Protein AF-A0A376YP72-F1 (afdb_monomer_lite)

Secondary structure (DSSP, 8-state):
--------EEEE-HHHHHHHTTT-SPPHHHHHHHHHTTSTTHHHHHHHHS-TTS--SS-HHHHHHHHHHHHHHTT--HHHHHHHHHHT----TT-HHHHHHHHH---EEEE--SS-HHHHTT---------PPPS----

Foldseek 3Di:
DDPPPPFAEDEDEQVVLCVFQVNLRDDLLRLLLVLLVVAPNSVVLSCLQPPPPDDGPDDSVVSVVVSQVSCVVVVHGSVVVSCVSQAPGDTDPPVLVQLCVQQVDDHHYDYPDPHCHSVVSVHDPDDPPPPPPPDDDDD

Organism: Escherichia coli (NCBI:txid562)

Sequence (139 aa):
MQQLHIGCAFLTGTGFSKAVSDDKAPSWQSLLEQLCGLLKDGDSLKEELFPDGKAKDLSLEEAAQVIALKFILSGKNIYQEIEKIIASIELDPSIEYIQDFFKENTFKVITTNYDKLAEKTGWRESNVYNHPRPANSKI

Radius of gyration: 21.5 Å; chains: 1; bounding box: 59×61×40 Å

pLDDT: mean 83.28, std 17.87, range [32.78, 96.12]

Structure (mmCIF, N/CA/C/O backbone):
data_AF-A0A376YP72-F1
#
_entry.id   AF-A0A376YP72-F1
#
loop_
_atom_site.group_PDB
_atom_site.id
_atom_site.type_symbol
_atom_site.label_atom_id
_atom_site.label_alt_id
_atom_site.label_comp_id
_atom_site.label_asym_id
_atom_site.label_entity_id
_atom_site.label_seq_id
_atom_site.pdbx_PDB_ins_code
_atom_site.Cartn_x
_atom_site.Cartn_y
_atom_site.Cartn_z
_atom_site.occupancy
_atom_site.B_iso_or_equiv
_atom_site.auth_seq_id
_atom_site.auth_comp_id
_atom_site.auth_asym_id
_atom_site.auth_atom_id
_atom_site.pdbx_PDB_model_num
ATOM 1 N N . MET A 1 1 ? 43.105 -14.986 -13.802 1.00 36.81 1 MET A N 1
ATOM 2 C CA . MET A 1 1 ? 42.413 -13.733 -13.436 1.00 36.81 1 MET A CA 1
ATOM 3 C C . MET A 1 1 ? 40.973 -14.079 -13.099 1.00 36.81 1 MET A C 1
ATOM 5 O O . MET A 1 1 ? 40.273 -14.549 -13.984 1.00 36.81 1 MET A O 1
ATOM 9 N N . GLN A 1 2 ? 40.550 -13.942 -11.840 1.00 42.69 2 GLN A N 1
ATOM 10 C CA . GLN A 1 2 ? 39.123 -14.002 -11.505 1.00 42.69 2 GLN A CA 1
ATOM 11 C C . GLN A 1 2 ? 38.499 -12.674 -11.949 1.00 42.69 2 GLN A C 1
ATOM 13 O O . GLN A 1 2 ? 38.930 -11.617 -11.493 1.00 42.69 2 GLN A O 1
ATOM 18 N N . GLN A 1 3 ? 37.546 -12.712 -12.881 1.00 43.00 3 GLN A N 1
ATOM 19 C CA . GLN A 1 3 ? 36.724 -11.545 -13.194 1.00 43.00 3 GLN A CA 1
ATOM 20 C C . GLN A 1 3 ? 35.868 -11.229 -11.967 1.00 43.00 3 GLN A C 1
ATOM 22 O O . GLN A 1 3 ? 35.017 -12.034 -11.590 1.00 43.00 3 GLN A O 1
ATOM 27 N N . LEU A 1 4 ? 36.070 -10.060 -11.359 1.00 42.81 4 LEU A N 1
ATOM 28 C CA . LEU A 1 4 ? 35.101 -9.503 -10.420 1.00 42.81 4 LEU A CA 1
ATOM 29 C C . LEU A 1 4 ? 33.798 -9.263 -11.199 1.00 42.81 4 LEU A C 1
ATOM 31 O O . LEU A 1 4 ? 33.714 -8.339 -12.005 1.00 42.81 4 LEU A O 1
ATOM 35 N N . HIS A 1 5 ? 32.790 -10.109 -11.005 1.00 55.38 5 HIS A N 1
ATOM 36 C CA . HIS A 1 5 ? 31.433 -9.808 -11.451 1.00 55.38 5 HIS A CA 1
ATOM 37 C C . HIS A 1 5 ? 30.864 -8.742 -10.510 1.00 55.38 5 HIS A C 1
ATOM 39 O O . HIS A 1 5 ? 30.362 -9.057 -9.432 1.00 55.38 5 HIS A O 1
ATOM 45 N N . ILE A 1 6 ? 30.989 -7.469 -10.889 1.00 61.22 6 ILE A N 1
ATOM 46 C CA . ILE A 1 6 ? 30.315 -6.370 -10.193 1.00 61.22 6 ILE A CA 1
ATOM 47 C C . ILE A 1 6 ? 28.826 -6.481 -10.540 1.00 61.22 6 ILE A C 1
ATOM 49 O O . ILE A 1 6 ? 28.394 -6.063 -11.610 1.00 61.22 6 ILE A O 1
ATOM 53 N N . GLY A 1 7 ? 28.052 -7.130 -9.671 1.00 74.88 7 GLY A N 1
ATOM 54 C CA . GLY A 1 7 ? 26.603 -7.247 -9.828 1.00 74.88 7 GLY A CA 1
ATOM 55 C C . GLY A 1 7 ? 25.893 -5.948 -9.442 1.00 74.88 7 GLY A C 1
ATOM 56 O O . GLY A 1 7 ? 26.231 -5.338 -8.429 1.00 74.88 7 GLY A O 1
ATOM 57 N N . CYS A 1 8 ? 24.897 -5.539 -10.228 1.00 83.81 8 CYS A N 1
ATOM 58 C CA . CYS A 1 8 ? 24.026 -4.409 -9.906 1.00 83.81 8 CYS A CA 1
ATOM 59 C C . CYS A 1 8 ? 22.922 -4.839 -8.922 1.00 83.81 8 CYS A C 1
ATOM 61 O O . CYS A 1 8 ? 22.390 -5.952 -9.020 1.00 83.81 8 CYS A O 1
ATOM 63 N N . ALA A 1 9 ? 22.579 -3.966 -7.973 1.00 89.38 9 ALA A N 1
ATOM 64 C CA . ALA A 1 9 ? 21.467 -4.163 -7.050 1.00 89.38 9 ALA A CA 1
ATOM 65 C C . ALA A 1 9 ? 20.655 -2.871 -6.905 1.00 89.38 9 ALA A C 1
ATOM 67 O O . ALA A 1 9 ? 21.228 -1.808 -6.666 1.00 89.38 9 ALA A O 1
ATOM 68 N N . PHE A 1 10 ? 19.330 -2.977 -6.998 1.00 88.88 10 PHE A N 1
ATOM 69 C CA . PHE A 1 10 ? 18.410 -1.894 -6.671 1.00 88.88 10 PHE A CA 1
ATOM 70 C C . PHE A 1 10 ? 17.881 -2.059 -5.253 1.00 88.88 10 PHE A C 1
ATOM 72 O O . PHE A 1 10 ? 17.356 -3.112 -4.891 1.00 88.88 10 PHE A O 1
ATOM 79 N N . LEU A 1 11 ? 17.996 -0.990 -4.468 1.00 89.19 11 LEU A N 1
ATOM 80 C CA . LEU A 1 11 ? 17.301 -0.841 -3.197 1.00 89.19 11 LEU A CA 1
ATOM 81 C C . LEU A 1 11 ? 15.991 -0.107 -3.477 1.00 89.19 11 LEU A C 1
ATOM 83 O O . LEU A 1 11 ? 16.017 1.019 -3.973 1.00 89.19 11 LEU A O 1
ATOM 87 N N . THR A 1 12 ? 14.856 -0.741 -3.196 1.00 89.25 12 THR A N 1
ATOM 88 C CA . THR A 1 12 ? 13.535 -0.158 -3.462 1.00 89.25 12 THR A CA 1
ATOM 89 C C . THR A 1 12 ? 12.741 0.017 -2.173 1.00 89.25 12 THR A C 1
ATOM 91 O O . THR A 1 12 ? 12.811 -0.797 -1.254 1.00 89.25 12 THR A O 1
ATOM 94 N N . GLY A 1 13 ? 11.988 1.112 -2.121 1.00 86.56 13 GLY A N 1
ATOM 95 C CA . GLY A 1 13 ? 11.012 1.408 -1.076 1.00 86.56 13 GLY A CA 1
ATOM 96 C C . GLY A 1 13 ? 9.712 1.896 -1.708 1.00 86.56 13 GLY A C 1
ATOM 97 O O . GLY A 1 13 ? 9.529 1.786 -2.923 1.00 86.56 13 GLY A O 1
ATOM 98 N N . THR A 1 14 ? 8.812 2.475 -0.919 1.00 87.75 14 THR A N 1
ATOM 99 C CA . THR A 1 14 ? 7.444 2.805 -1.364 1.00 87.75 14 THR A CA 1
ATOM 100 C C . THR A 1 14 ? 7.400 3.759 -2.566 1.00 87.75 14 THR A C 1
ATOM 102 O O . THR A 1 14 ? 6.454 3.728 -3.348 1.00 87.75 14 THR A O 1
ATOM 105 N N . GLY A 1 15 ? 8.441 4.575 -2.765 1.00 88.81 15 GLY A N 1
ATOM 106 C CA . GLY A 1 15 ? 8.571 5.436 -3.944 1.00 88.81 15 GLY A CA 1
ATOM 107 C C . GLY A 1 15 ? 8.642 4.667 -5.269 1.00 88.81 15 GLY A C 1
ATOM 108 O O . GLY A 1 15 ? 8.077 5.127 -6.254 1.00 88.81 15 GLY A O 1
ATOM 109 N N . PHE A 1 16 ? 9.264 3.481 -5.291 1.00 91.88 16 PHE A N 1
ATOM 110 C CA . PHE A 1 16 ? 9.260 2.618 -6.477 1.00 91.88 16 PHE A CA 1
ATOM 111 C C . PHE A 1 16 ? 7.837 2.171 -6.804 1.00 91.88 16 PHE A C 1
ATOM 113 O O . PHE A 1 16 ? 7.377 2.385 -7.919 1.00 91.88 16 PHE A O 1
ATOM 120 N N . SER A 1 17 ? 7.128 1.627 -5.813 1.00 92.06 17 SER A N 1
ATOM 121 C CA . SER A 1 17 ? 5.754 1.144 -5.959 1.00 92.06 17 SER A CA 1
ATOM 122 C C . SER A 1 17 ? 4.827 2.230 -6.484 1.00 92.06 17 SER A C 1
ATOM 124 O O . SER A 1 17 ? 4.052 1.983 -7.400 1.00 92.06 17 SER A O 1
ATOM 126 N N . LYS A 1 18 ? 4.952 3.453 -5.963 1.00 91.69 18 LYS A N 1
ATOM 127 C CA . LYS A 1 18 ? 4.212 4.617 -6.458 1.00 91.69 18 LYS A CA 1
ATOM 128 C C . LYS A 1 18 ? 4.544 4.950 -7.907 1.00 91.69 18 LYS A C 1
ATOM 130 O O . LYS A 1 18 ? 3.634 5.085 -8.715 1.00 91.69 18 LYS A O 1
ATOM 135 N N . ALA A 1 19 ? 5.828 5.015 -8.253 1.00 92.94 19 ALA A N 1
ATOM 136 C CA . ALA A 1 19 ? 6.256 5.344 -9.609 1.00 92.94 19 ALA A CA 1
ATOM 137 C C . ALA A 1 19 ? 5.774 4.318 -10.647 1.00 92.94 19 ALA A C 1
ATOM 139 O O . ALA A 1 19 ? 5.351 4.700 -11.731 1.00 92.94 19 ALA A O 1
ATOM 140 N N . VAL A 1 20 ? 5.802 3.022 -10.320 1.00 93.94 20 VAL A N 1
ATOM 141 C CA . VAL A 1 20 ? 5.399 1.956 -11.256 1.00 93.94 20 VAL A CA 1
ATOM 142 C C . VAL A 1 20 ? 3.897 1.679 -11.280 1.00 93.94 20 VAL A C 1
ATOM 144 O O . VAL A 1 20 ? 3.456 0.846 -12.067 1.00 93.94 20 VAL A O 1
ATOM 147 N N . SER A 1 21 ? 3.114 2.348 -10.432 1.00 92.94 21 SER A N 1
ATOM 148 C CA . SER A 1 21 ? 1.658 2.181 -10.345 1.00 92.94 21 SER A CA 1
ATOM 149 C C . SER A 1 21 ? 0.875 3.479 -10.560 1.00 92.94 21 SER A C 1
ATOM 151 O O . SER A 1 21 ? -0.330 3.479 -10.328 1.00 92.94 21 SER A O 1
ATOM 153 N N . ASP A 1 22 ? 1.521 4.566 -11.002 1.00 93.75 22 ASP A N 1
ATOM 154 C CA . ASP A 1 22 ? 0.891 5.892 -11.146 1.00 93.75 22 ASP A CA 1
ATOM 155 C C . ASP A 1 22 ? 0.253 6.369 -9.826 1.00 93.75 22 ASP A C 1
ATOM 157 O O . ASP A 1 22 ? -0.943 6.627 -9.723 1.00 93.75 22 ASP A O 1
ATOM 161 N N . ASP A 1 23 ? 1.060 6.362 -8.757 1.00 91.31 23 ASP A N 1
ATOM 162 C CA . ASP A 1 23 ? 0.688 6.734 -7.382 1.00 91.31 23 ASP A CA 1
ATOM 163 C C . ASP A 1 23 ? -0.458 5.912 -6.748 1.00 91.31 23 ASP A C 1
ATOM 165 O O . ASP A 1 23 ? -0.900 6.219 -5.637 1.00 91.31 23 ASP A O 1
ATOM 169 N N . LYS A 1 24 ? -0.897 4.811 -7.380 1.00 90.75 24 LYS A N 1
ATOM 170 C CA . LYS A 1 24 ? -1.941 3.915 -6.838 1.00 90.75 24 LYS A CA 1
ATOM 171 C C . LYS A 1 24 ? -1.469 3.123 -5.620 1.00 90.75 24 LYS A C 1
ATOM 173 O O . LYS A 1 24 ? -2.286 2.758 -4.776 1.00 90.75 24 LYS A O 1
ATOM 178 N N . ALA A 1 25 ? -0.169 2.849 -5.502 1.00 90.56 25 ALA A N 1
ATOM 179 C CA . ALA A 1 25 ? 0.381 2.234 -4.301 1.00 90.56 25 ALA A CA 1
ATOM 180 C C . ALA A 1 25 ? 0.257 3.186 -3.091 1.00 90.56 25 ALA A C 1
ATOM 182 O O . ALA A 1 25 ? 0.766 4.314 -3.135 1.00 90.56 25 ALA A O 1
ATOM 183 N 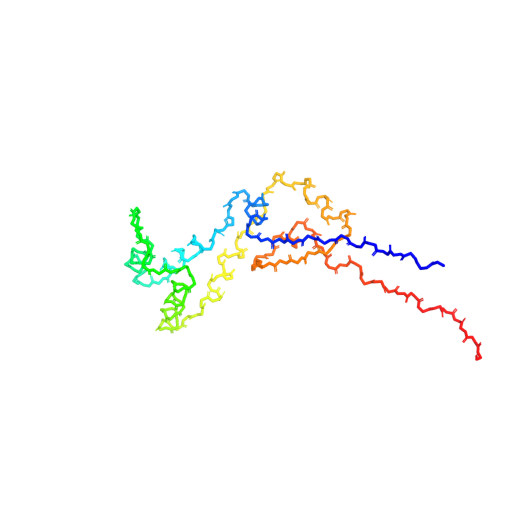N . PRO A 1 26 ? -0.372 2.756 -1.980 1.00 89.69 26 PRO A N 1
ATOM 184 C CA . PRO A 1 26 ? -0.593 3.632 -0.843 1.00 89.69 26 PRO A CA 1
ATOM 185 C C . PRO A 1 26 ? 0.731 3.977 -0.152 1.00 89.69 26 PRO A C 1
ATOM 187 O O . PRO A 1 26 ? 1.648 3.162 -0.046 1.00 89.69 26 PRO A O 1
ATOM 190 N N . SER A 1 27 ? 0.821 5.197 0.382 1.00 88.62 27 SER A N 1
ATOM 191 C CA . SER A 1 27 ? 1.829 5.502 1.401 1.00 88.62 27 SER A CA 1
ATOM 192 C C . SER A 1 27 ? 1.521 4.743 2.695 1.00 88.62 27 SER A C 1
ATOM 194 O O . SER A 1 27 ? 0.391 4.303 2.901 1.00 88.62 27 SER A O 1
ATOM 196 N N . TRP A 1 28 ? 2.493 4.651 3.611 1.00 88.31 28 TRP A N 1
ATOM 197 C CA . TRP A 1 28 ? 2.262 4.019 4.915 1.00 88.31 28 TRP A CA 1
ATOM 198 C C . TRP A 1 28 ? 1.078 4.646 5.661 1.00 88.31 28 TRP A C 1
ATOM 200 O O . TRP A 1 28 ? 0.179 3.938 6.094 1.00 88.31 28 TRP A O 1
ATOM 210 N N . GLN A 1 29 ? 0.999 5.979 5.708 1.00 90.94 29 GLN A N 1
ATOM 211 C CA . GLN A 1 29 ? -0.151 6.666 6.296 1.00 90.94 29 GLN A CA 1
ATOM 212 C C . GLN A 1 29 ? -1.467 6.332 5.577 1.00 90.94 29 GLN A C 1
ATOM 214 O O . GLN A 1 29 ? -2.445 6.002 6.238 1.00 90.94 29 GLN A O 1
ATOM 219 N N . SER A 1 30 ? -1.502 6.397 4.240 1.00 91.06 30 SER A N 1
ATOM 220 C CA . SER A 1 30 ? -2.728 6.112 3.481 1.00 91.06 30 SER A CA 1
ATOM 221 C C . SER A 1 30 ? -3.212 4.680 3.708 1.00 91.06 30 SER A C 1
ATOM 223 O O . SER A 1 30 ? -4.410 4.453 3.852 1.00 91.06 30 SER A O 1
ATOM 225 N N . LEU A 1 31 ? -2.289 3.721 3.810 1.00 92.38 31 LEU A N 1
ATOM 226 C CA . LEU A 1 31 ? -2.606 2.335 4.134 1.00 92.38 31 LEU A CA 1
ATOM 227 C C . LEU A 1 31 ? -3.234 2.215 5.529 1.00 92.38 31 LEU A C 1
ATOM 229 O O . LEU A 1 31 ? -4.250 1.543 5.680 1.00 92.38 31 LEU A O 1
ATOM 233 N N . LEU A 1 32 ? -2.673 2.887 6.539 1.00 94.44 32 LEU A N 1
ATOM 234 C CA . LEU A 1 32 ? -3.237 2.882 7.892 1.00 94.44 32 LEU A CA 1
ATOM 235 C C . LEU A 1 32 ? -4.632 3.519 7.941 1.00 94.44 32 LEU A C 1
ATOM 237 O O . LEU A 1 32 ? -5.529 2.984 8.587 1.00 94.44 32 LEU A O 1
ATOM 241 N N . GLU A 1 33 ? -4.849 4.611 7.211 1.00 94.69 33 GLU A N 1
ATOM 242 C CA . GLU A 1 33 ? -6.170 5.230 7.090 1.00 94.69 33 GLU A CA 1
ATOM 243 C C . GLU A 1 33 ? -7.192 4.307 6.406 1.00 94.69 33 GLU A C 1
ATOM 245 O O . GLU A 1 33 ? -8.342 4.238 6.842 1.00 94.69 33 GLU A O 1
ATOM 250 N N . GLN A 1 34 ? -6.786 3.575 5.361 1.00 94.62 34 GLN A N 1
ATOM 251 C CA . GLN A 1 34 ? -7.636 2.573 4.707 1.00 94.62 34 GLN A CA 1
ATOM 252 C C . GLN A 1 34 ? -7.982 1.420 5.657 1.00 94.62 34 GLN A C 1
ATOM 254 O O . GLN A 1 34 ? -9.127 0.974 5.691 1.00 94.62 34 GLN A O 1
ATOM 259 N N . LEU A 1 35 ? -7.019 0.969 6.466 1.00 95.44 35 LEU A N 1
ATOM 260 C CA . LEU A 1 35 ? -7.231 -0.071 7.472 1.00 95.44 35 LEU A CA 1
ATOM 261 C C . LEU A 1 35 ? -8.224 0.360 8.557 1.00 95.44 35 LEU A C 1
ATOM 263 O O . LEU A 1 35 ? -9.040 -0.464 8.972 1.00 95.44 35 LEU A O 1
ATOM 267 N N . CYS A 1 36 ? -8.205 1.628 8.984 1.00 95.81 36 CYS A N 1
ATOM 268 C CA . CYS A 1 36 ? -9.233 2.156 9.884 1.00 95.81 36 CYS A CA 1
ATOM 269 C C . CYS A 1 36 ? -10.633 1.958 9.289 1.00 95.81 36 CYS A C 1
ATOM 271 O O . CYS A 1 36 ? -11.506 1.440 9.979 1.00 95.81 36 CYS A O 1
ATOM 273 N N . GLY A 1 37 ? -10.823 2.246 7.997 1.00 93.19 37 GLY A N 1
ATOM 274 C CA . GLY A 1 37 ? -12.106 2.071 7.302 1.00 93.19 37 GLY A CA 1
ATOM 275 C C . GLY A 1 37 ? -12.640 0.629 7.244 1.00 93.19 37 GLY A C 1
ATOM 276 O O . GLY A 1 37 ? -13.809 0.423 6.929 1.00 93.19 37 GLY A O 1
ATOM 277 N N . LEU A 1 38 ? -11.825 -0.383 7.566 1.00 93.94 38 LEU A N 1
ATOM 278 C CA . LEU A 1 38 ? -12.246 -1.793 7.630 1.00 93.94 38 LEU A CA 1
ATOM 279 C C . LEU A 1 38 ? -12.737 -2.230 9.025 1.00 93.94 38 LEU A C 1
ATOM 281 O O . LEU A 1 38 ? -13.185 -3.376 9.202 1.00 93.94 38 LEU A O 1
ATOM 285 N N . LEU A 1 39 ? -12.619 -1.353 10.025 1.00 93.12 39 LEU A N 1
ATOM 286 C CA . LEU A 1 39 ? -13.082 -1.559 11.395 1.00 93.12 39 LEU A CA 1
ATOM 287 C C . LEU A 1 39 ? -14.479 -0.951 11.585 1.00 93.12 39 LEU A C 1
ATOM 289 O O . LEU A 1 39 ? -14.835 0.037 10.953 1.00 93.12 39 LEU A O 1
ATOM 293 N N . LYS A 1 40 ? -15.276 -1.531 12.491 1.00 89.00 40 LYS A N 1
ATOM 294 C CA . LYS A 1 40 ? -16.663 -1.095 12.738 1.00 89.00 40 LYS A CA 1
ATOM 295 C C . LYS A 1 40 ? -16.761 0.356 13.232 1.00 89.00 40 LYS A C 1
ATOM 297 O O . LYS A 1 40 ? -17.659 1.069 12.807 1.00 89.00 40 LYS A O 1
ATOM 302 N N . ASP A 1 41 ? -15.822 0.775 14.078 1.00 88.25 41 ASP A N 1
ATOM 303 C CA . ASP A 1 41 ? -15.720 2.143 14.612 1.00 88.25 41 ASP A CA 1
ATOM 304 C C . ASP A 1 41 ? -14.573 2.911 13.920 1.00 88.25 41 ASP A C 1
ATOM 306 O O . ASP A 1 41 ? -13.839 3.683 14.539 1.00 88.25 41 ASP A O 1
ATOM 310 N N . GLY A 1 42 ? -14.363 2.609 12.635 1.00 90.19 42 GLY A N 1
ATOM 311 C CA . GLY A 1 42 ? -13.208 3.029 11.850 1.00 90.19 42 GLY A CA 1
ATOM 312 C C . GLY A 1 42 ? -13.057 4.534 11.683 1.00 90.19 42 GLY A C 1
ATOM 313 O O . GLY A 1 42 ? -11.941 5.037 11.775 1.00 90.19 42 GLY A O 1
ATOM 314 N N . ASP A 1 43 ? -14.166 5.247 11.487 1.00 91.06 43 ASP A N 1
ATOM 315 C CA . ASP A 1 43 ? -14.153 6.693 11.245 1.00 91.06 43 ASP A CA 1
ATOM 316 C C . ASP A 1 43 ? -13.670 7.465 12.481 1.00 91.06 43 ASP A C 1
ATOM 318 O O . ASP A 1 43 ? -12.757 8.280 12.375 1.00 91.06 43 ASP A O 1
ATOM 322 N N . SER A 1 44 ? -14.180 7.121 13.672 1.00 91.75 44 SER A N 1
ATOM 323 C CA . SER A 1 44 ? -13.720 7.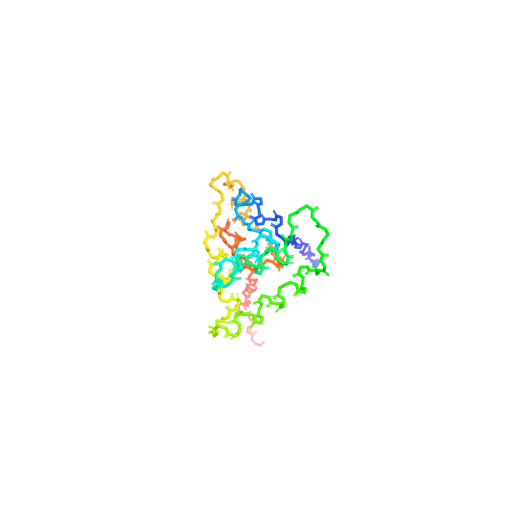709 14.945 1.00 91.75 44 SER A CA 1
ATOM 324 C C . SER A 1 44 ? -12.237 7.431 15.173 1.00 91.75 44 SER A C 1
ATOM 326 O O . SER A 1 44 ? -11.469 8.334 15.491 1.00 91.75 44 SER A O 1
ATOM 328 N N . LEU A 1 45 ? -11.805 6.183 14.951 1.00 93.50 45 LEU A N 1
ATOM 329 C CA . LEU A 1 45 ? -10.400 5.814 15.104 1.00 93.50 45 LEU A CA 1
ATOM 330 C C . LEU A 1 45 ? -9.505 6.567 14.111 1.00 93.50 45 LEU A C 1
ATOM 332 O O . LEU A 1 45 ? -8.393 6.958 14.454 1.00 93.50 45 LEU A O 1
ATOM 336 N N . LYS A 1 46 ? -9.972 6.764 12.874 1.00 93.69 46 LYS A N 1
ATOM 337 C CA . LYS A 1 46 ? -9.238 7.512 11.855 1.00 93.69 46 LYS A CA 1
ATOM 338 C C . LYS A 1 46 ? -9.067 8.972 12.269 1.00 93.69 46 LYS A C 1
ATOM 340 O O . LYS A 1 46 ? -7.953 9.472 12.175 1.00 93.69 46 LYS A O 1
ATOM 345 N N . GLU A 1 47 ? -10.124 9.629 12.740 1.00 91.88 47 GLU A N 1
ATOM 346 C CA . GLU A 1 47 ? -10.062 11.020 13.208 1.00 91.88 47 GLU A CA 1
ATOM 347 C C . GLU A 1 47 ? -9.139 11.187 14.423 1.00 91.88 47 GLU A C 1
ATOM 349 O O . GLU A 1 47 ? -8.403 12.169 14.507 1.00 91.88 47 GLU A O 1
ATOM 354 N N . GLU A 1 48 ? -9.140 10.215 15.338 1.00 91.19 48 GLU A N 1
ATOM 355 C CA . GLU A 1 48 ? -8.258 10.199 16.510 1.00 91.19 48 GLU A CA 1
ATOM 356 C C . GLU A 1 48 ? -6.782 10.020 16.125 1.00 91.19 48 GLU A C 1
ATOM 358 O O . GLU A 1 48 ? -5.916 10.738 16.622 1.00 91.19 48 GLU A O 1
ATOM 363 N N . LEU A 1 49 ? -6.477 9.068 15.235 1.00 92.62 49 LEU A N 1
ATOM 364 C CA . LEU A 1 49 ? -5.097 8.738 14.855 1.00 92.62 49 LEU A CA 1
ATOM 365 C C . LEU A 1 49 ? -4.516 9.680 13.789 1.00 92.62 49 LEU A C 1
ATOM 367 O O . LEU A 1 49 ? -3.301 9.891 13.734 1.00 92.62 49 LEU A O 1
ATOM 371 N N . PHE A 1 50 ? -5.365 10.230 12.921 1.00 92.38 50 PHE A N 1
ATOM 372 C CA . PHE A 1 50 ? -4.977 11.033 11.761 1.00 92.38 50 PHE A CA 1
ATOM 373 C C . PHE A 1 50 ? -5.814 12.321 11.660 1.00 92.38 50 PHE A C 1
ATOM 375 O O . PHE A 1 50 ? -6.527 12.511 10.675 1.00 92.38 50 PHE A O 1
ATOM 382 N N . PRO A 1 51 ? -5.738 13.227 12.652 1.00 89.81 51 PRO A N 1
ATOM 383 C CA . PRO A 1 51 ? -6.545 14.439 12.652 1.00 89.81 51 PRO A CA 1
ATOM 384 C C . PRO A 1 51 ? -6.109 15.424 11.555 1.00 89.81 51 PRO A C 1
ATOM 386 O O . PRO A 1 51 ? -4.934 15.789 11.450 1.00 89.81 51 PRO A O 1
ATOM 389 N N . ASP A 1 52 ? -7.070 15.914 10.772 1.00 85.00 52 ASP A N 1
ATOM 390 C CA . ASP A 1 52 ? -6.813 16.870 9.692 1.00 85.00 52 ASP A CA 1
ATOM 391 C C . ASP A 1 52 ? -6.326 18.225 10.222 1.00 85.00 52 ASP A C 1
ATOM 393 O O . ASP A 1 52 ? -6.944 18.852 11.088 1.00 85.00 52 ASP A O 1
ATOM 397 N N . GLY A 1 53 ? -5.202 18.701 9.676 1.00 78.00 53 GLY A N 1
ATOM 398 C CA . GLY A 1 53 ? -4.649 20.026 9.975 1.00 78.00 53 GLY A CA 1
ATOM 399 C C . GLY A 1 53 ? -4.165 20.221 11.418 1.00 78.00 53 GLY A C 1
ATOM 400 O O . GLY A 1 53 ? -3.843 21.349 11.796 1.00 78.00 53 GLY A O 1
ATOM 401 N N . LYS A 1 54 ? -4.100 19.155 12.225 1.00 79.06 54 LYS A N 1
ATOM 402 C CA . LYS A 1 54 ? -3.606 19.176 13.608 1.00 79.06 54 LYS A CA 1
ATOM 403 C C . LYS A 1 54 ? -2.341 18.336 13.749 1.00 79.06 54 LYS A C 1
ATOM 405 O O . LYS A 1 54 ? -2.029 17.492 12.911 1.00 79.06 54 LYS A O 1
ATOM 410 N N . ALA A 1 55 ? -1.599 18.588 14.824 1.00 75.50 55 ALA A N 1
ATOM 411 C CA . ALA A 1 55 ? -0.492 17.724 15.201 1.00 75.50 55 ALA A CA 1
ATOM 412 C C . ALA A 1 55 ? -1.028 16.330 15.552 1.00 75.50 55 ALA A C 1
ATOM 414 O O . ALA A 1 55 ? -2.074 16.208 16.188 1.00 75.50 55 ALA A O 1
ATOM 415 N N . LYS A 1 56 ? -0.308 15.297 15.118 1.00 81.31 56 LYS A N 1
ATOM 416 C CA . LYS A 1 56 ? -0.586 13.919 15.512 1.00 81.31 56 LYS A CA 1
ATOM 417 C C . LYS A 1 56 ? 0.054 13.664 16.866 1.00 81.31 56 LYS A C 1
ATOM 419 O O . LYS A 1 56 ? 1.234 13.967 17.039 1.00 81.31 56 LYS A O 1
ATOM 424 N N . ASP A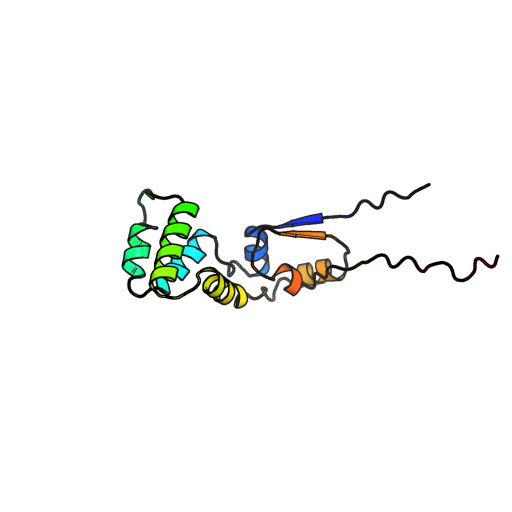 1 57 ? -0.707 13.073 17.776 1.00 83.19 57 ASP A N 1
ATOM 425 C CA . ASP A 1 57 ? -0.195 12.675 19.090 1.00 83.19 57 ASP A CA 1
ATOM 426 C C . ASP A 1 57 ? 0.671 11.409 19.011 1.00 83.19 57 ASP A C 1
ATOM 428 O O . ASP A 1 57 ? 1.531 11.196 19.861 1.00 83.19 57 ASP A O 1
ATOM 432 N N . LEU A 1 58 ? 0.466 10.587 17.975 1.00 90.25 58 LEU A N 1
ATOM 433 C CA . LEU A 1 58 ? 1.161 9.323 17.754 1.00 90.25 58 LEU A CA 1
ATOM 434 C C . LEU A 1 58 ? 1.960 9.337 16.448 1.00 90.25 58 LEU A C 1
ATOM 436 O O . LEU A 1 58 ? 1.536 9.893 15.428 1.00 90.25 58 LEU A O 1
ATOM 440 N N . SER A 1 59 ? 3.101 8.652 16.472 1.00 93.38 59 SER A N 1
ATOM 441 C CA . SER A 1 59 ? 3.828 8.252 15.265 1.00 93.38 59 SER A CA 1
ATOM 442 C C . SER A 1 59 ? 3.013 7.261 14.423 1.00 93.38 59 SER A C 1
ATOM 444 O O . SER A 1 59 ? 2.046 6.654 14.893 1.00 93.38 59 SER A O 1
ATOM 446 N N . LEU A 1 60 ? 3.402 7.058 13.159 1.00 92.38 60 LEU A N 1
ATOM 447 C CA . LEU A 1 60 ? 2.723 6.082 12.297 1.00 92.38 60 LEU A CA 1
ATOM 448 C C . LEU A 1 60 ? 2.911 4.650 12.815 1.00 92.38 60 LEU A C 1
ATOM 450 O O . LEU A 1 60 ? 2.026 3.814 12.657 1.00 92.38 60 LEU A O 1
ATOM 454 N N . GLU A 1 61 ? 4.048 4.367 13.443 1.00 93.12 61 GLU A N 1
ATOM 455 C CA . GLU A 1 61 ? 4.360 3.088 14.070 1.00 93.12 61 GLU A CA 1
ATOM 456 C C . GLU A 1 61 ? 3.450 2.817 15.273 1.00 93.12 61 GLU A C 1
ATOM 458 O O . GLU A 1 61 ? 2.915 1.716 15.407 1.00 93.12 61 GLU A O 1
ATOM 463 N N . GLU A 1 62 ? 3.227 3.816 16.128 1.00 94.81 62 GLU A N 1
ATOM 464 C CA . GLU A 1 62 ? 2.302 3.708 17.260 1.00 94.81 62 GLU A CA 1
ATOM 465 C C . GLU A 1 62 ? 0.851 3.591 16.785 1.00 94.81 62 GLU A C 1
ATOM 467 O O . GLU A 1 62 ? 0.115 2.722 17.254 1.00 94.81 62 GLU A O 1
ATOM 472 N N . ALA A 1 63 ? 0.447 4.390 15.792 1.00 95.31 63 ALA A N 1
ATOM 473 C CA . ALA A 1 63 ? -0.877 4.284 15.185 1.00 95.31 63 ALA A CA 1
ATOM 474 C C . ALA A 1 63 ? -1.117 2.881 14.598 1.00 95.31 63 ALA A C 1
ATOM 476 O O . ALA A 1 63 ? -2.175 2.287 14.813 1.00 95.31 63 ALA A O 1
ATOM 477 N N . ALA A 1 64 ? -0.118 2.301 13.925 1.00 94.81 64 ALA A N 1
ATOM 478 C CA . ALA A 1 64 ? -0.193 0.940 13.402 1.00 94.81 64 ALA A CA 1
ATOM 479 C C . ALA A 1 64 ? -0.403 -0.105 14.510 1.00 94.81 64 ALA A C 1
ATOM 481 O O . ALA A 1 64 ? -1.191 -1.034 14.329 1.00 94.81 64 ALA A O 1
ATOM 482 N N . GLN A 1 65 ? 0.248 0.054 15.668 1.00 95.56 65 GLN A N 1
ATOM 483 C CA . GLN A 1 65 ? 0.041 -0.829 16.821 1.00 95.56 65 GLN A CA 1
ATOM 484 C C . GLN A 1 65 ? -1.385 -0.719 17.372 1.00 95.56 65 GLN A C 1
ATOM 486 O O . GLN A 1 65 ? -2.018 -1.742 17.640 1.00 95.56 65 GLN A O 1
ATOM 491 N N . VAL A 1 66 ? -1.925 0.499 17.488 1.00 95.94 66 VAL A N 1
ATOM 492 C CA . VAL A 1 66 ? -3.314 0.720 17.924 1.00 95.94 66 VAL A CA 1
ATOM 493 C C . VAL A 1 66 ? -4.299 0.051 16.962 1.00 95.94 66 VAL A C 1
ATOM 495 O O . VAL A 1 66 ? -5.197 -0.678 17.394 1.00 95.94 66 VAL A O 1
ATOM 498 N N . ILE A 1 67 ? -4.106 0.238 15.655 1.00 96.12 67 ILE A N 1
ATOM 499 C CA . ILE A 1 67 ? -4.936 -0.384 14.618 1.00 96.12 67 ILE A CA 1
ATOM 500 C C . ILE A 1 67 ? -4.834 -1.913 14.706 1.00 96.12 67 ILE A C 1
ATOM 502 O O . ILE A 1 67 ? -5.859 -2.596 14.725 1.00 96.12 67 ILE A O 1
ATOM 506 N N . ALA A 1 68 ? -3.627 -2.467 14.844 1.00 95.69 68 ALA A N 1
ATOM 507 C CA . ALA A 1 68 ? -3.414 -3.908 14.979 1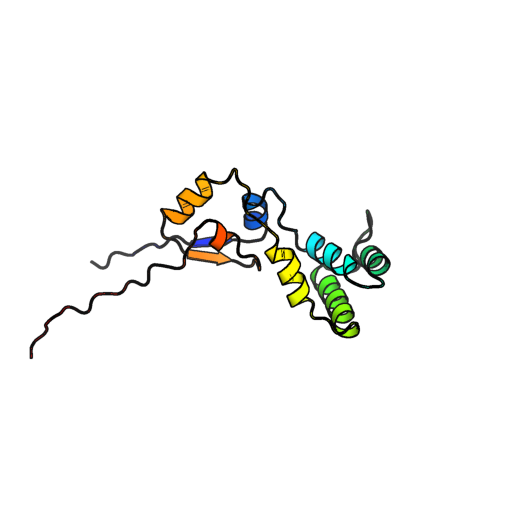.00 95.69 68 ALA A CA 1
ATOM 508 C C . ALA A 1 68 ? -4.165 -4.499 16.184 1.00 95.69 68 ALA A C 1
ATOM 510 O O . ALA A 1 68 ? -4.814 -5.538 16.050 1.00 95.69 68 ALA A O 1
ATOM 511 N N . LEU A 1 69 ? -4.153 -3.814 17.333 1.00 95.88 69 LEU A N 1
ATOM 512 C CA . LEU A 1 69 ? -4.920 -4.218 18.515 1.00 95.88 69 LEU A CA 1
ATOM 513 C C . LEU A 1 69 ? -6.430 -4.227 18.245 1.00 95.88 69 LEU A C 1
ATOM 515 O O . LEU A 1 69 ? -7.116 -5.168 18.642 1.00 95.88 69 LEU A O 1
ATOM 519 N N . LYS A 1 70 ? -6.963 -3.233 17.527 1.00 95.44 70 LYS A N 1
ATOM 520 C CA . LYS A 1 70 ? -8.386 -3.202 17.141 1.00 95.44 70 LYS A CA 1
ATOM 521 C C . LYS A 1 70 ? -8.754 -4.347 16.192 1.00 95.44 70 LYS A C 1
ATOM 523 O O . LYS A 1 70 ? -9.809 -4.961 16.360 1.00 95.44 70 LYS A O 1
ATOM 528 N N . PHE A 1 71 ? -7.880 -4.694 15.246 1.00 95.75 71 PHE A N 1
ATOM 529 C CA . PHE A 1 71 ? -8.068 -5.884 14.409 1.00 95.75 71 PHE A CA 1
ATOM 530 C C . PHE A 1 71 ? -8.091 -7.164 15.251 1.00 95.75 71 PHE A C 1
ATOM 532 O O . PHE A 1 71 ? -9.032 -7.945 15.117 1.00 95.75 71 PHE A O 1
ATOM 539 N N . ILE A 1 72 ? -7.153 -7.328 16.190 1.00 95.44 72 ILE A N 1
ATOM 540 C CA . ILE A 1 72 ? -7.117 -8.481 17.106 1.00 95.44 72 ILE A CA 1
ATOM 541 C C . ILE A 1 72 ? -8.418 -8.588 17.914 1.00 95.44 72 ILE A C 1
ATOM 543 O O . ILE A 1 72 ? -9.022 -9.658 17.964 1.00 95.44 72 ILE A O 1
ATOM 547 N N . LEU A 1 73 ? -8.895 -7.481 18.494 1.00 94.88 73 LEU A N 1
ATOM 548 C CA . LEU A 1 73 ? -10.142 -7.446 19.271 1.00 94.88 73 LEU A CA 1
ATOM 549 C C . LEU A 1 73 ? -11.387 -7.772 18.431 1.00 94.88 73 LEU A C 1
ATOM 551 O O . LEU A 1 73 ? -12.386 -8.238 18.972 1.00 94.88 73 LEU A O 1
ATOM 555 N N . SER A 1 74 ? -11.328 -7.559 17.115 1.00 92.75 74 SER A N 1
ATOM 556 C CA . SER A 1 74 ? -12.387 -7.941 16.170 1.00 92.75 74 SER A CA 1
ATOM 557 C C . SER A 1 74 ? -12.201 -9.337 15.557 1.00 92.75 74 SER A C 1
ATOM 559 O O . SER A 1 74 ? -12.963 -9.720 14.670 1.00 92.75 74 SER A O 1
ATOM 561 N N . GLY A 1 75 ? -11.209 -10.109 16.020 1.00 94.31 75 GLY A N 1
ATOM 562 C CA . GLY A 1 75 ? -10.930 -11.464 15.536 1.00 94.31 75 GLY A CA 1
ATOM 563 C C . GLY A 1 75 ? -10.291 -11.519 14.145 1.00 94.31 75 GLY A C 1
ATOM 564 O O . GLY A 1 75 ? -10.359 -12.551 13.481 1.00 94.31 75 GLY A O 1
ATOM 565 N N . LYS A 1 76 ? -9.689 -10.418 13.685 1.00 94.06 76 LYS A N 1
ATOM 566 C CA . LYS A 1 76 ? -9.051 -10.286 12.369 1.00 94.06 76 LYS A CA 1
ATOM 567 C C . LYS A 1 76 ? -7.536 -10.102 12.500 1.00 94.06 76 LYS A C 1
ATOM 569 O O . LYS A 1 76 ? -7.030 -9.673 13.535 1.00 94.06 76 LYS A O 1
ATOM 574 N N . ASN A 1 77 ? -6.806 -10.384 11.422 1.00 92.69 77 ASN A N 1
ATOM 575 C CA . ASN A 1 77 ? -5.359 -10.188 11.345 1.00 92.69 77 ASN A CA 1
ATOM 576 C C . ASN A 1 77 ? -5.027 -9.010 10.414 1.00 92.69 77 ASN A C 1
ATOM 578 O O . ASN A 1 77 ? -5.314 -9.069 9.221 1.00 92.69 77 ASN A O 1
ATOM 582 N N . ILE A 1 78 ? -4.383 -7.969 10.951 1.00 93.00 78 ILE A N 1
ATOM 583 C CA . ILE A 1 78 ? -4.011 -6.765 10.191 1.00 93.00 78 ILE A CA 1
ATOM 584 C C . ILE A 1 78 ? -3.143 -7.073 8.960 1.00 93.00 78 ILE A C 1
ATOM 586 O O . ILE A 1 78 ? -3.349 -6.468 7.914 1.00 93.00 78 ILE A O 1
ATOM 590 N N . TYR A 1 79 ? -2.226 -8.044 9.033 1.00 90.31 79 TYR A N 1
ATOM 591 C CA . TYR A 1 79 ? -1.343 -8.393 7.915 1.00 90.31 79 TYR A CA 1
ATOM 592 C C . TYR A 1 79 ? -2.116 -8.979 6.732 1.00 90.31 79 TYR A C 1
ATOM 594 O O . TYR A 1 79 ? -1.803 -8.668 5.588 1.00 90.31 79 TYR A O 1
ATOM 602 N N . GLN A 1 80 ? -3.158 -9.772 6.998 1.00 91.25 80 GLN A N 1
ATOM 603 C CA . GLN A 1 80 ? -4.017 -10.315 5.942 1.00 91.25 80 GLN A CA 1
ATOM 604 C C . GLN A 1 80 ? -4.834 -9.217 5.258 1.00 91.25 80 GLN A C 1
ATOM 606 O O . GLN A 1 80 ? -5.071 -9.280 4.056 1.00 91.25 80 GLN A O 1
ATOM 611 N N . GLU A 1 81 ? -5.273 -8.204 6.005 1.00 92.44 81 GLU A N 1
ATOM 612 C CA . GLU A 1 81 ? -5.994 -7.070 5.421 1.00 92.44 81 GLU A CA 1
ATOM 613 C C . GLU A 1 81 ? -5.058 -6.159 4.614 1.00 92.44 81 GLU A C 1
ATOM 615 O O . GLU A 1 81 ? -5.419 -5.737 3.517 1.00 92.44 81 GLU A O 1
ATOM 620 N N . ILE A 1 82 ? -3.828 -5.937 5.093 1.00 91.38 82 ILE A N 1
ATOM 621 C CA . ILE A 1 82 ? -2.773 -5.254 4.331 1.00 91.38 82 ILE A CA 1
ATOM 622 C C . ILE A 1 82 ? -2.501 -5.986 3.014 1.00 91.38 82 ILE A C 1
ATOM 624 O O . ILE A 1 82 ? -2.480 -5.353 1.960 1.00 91.38 82 ILE A O 1
ATOM 628 N N . GLU A 1 83 ? -2.328 -7.310 3.055 1.00 88.75 83 GLU A N 1
ATOM 629 C CA . GLU A 1 83 ? -2.072 -8.119 1.860 1.00 88.75 83 GLU A CA 1
ATOM 630 C C . GLU A 1 83 ? -3.196 -7.969 0.828 1.00 88.75 83 GLU A C 1
ATOM 632 O O . GLU A 1 83 ? -2.911 -7.783 -0.351 1.00 88.75 83 GLU A O 1
ATOM 637 N N . LYS A 1 84 ? -4.468 -7.966 1.252 1.00 90.56 84 LYS A N 1
ATOM 638 C CA . LYS A 1 84 ? -5.612 -7.755 0.346 1.00 90.56 84 LYS A CA 1
ATOM 639 C C . LYS A 1 84 ? -5.576 -6.390 -0.335 1.00 90.56 84 LYS A C 1
ATOM 641 O O . LYS A 1 84 ? -5.804 -6.315 -1.540 1.00 90.56 84 LYS A O 1
ATOM 646 N N . ILE A 1 85 ? -5.296 -5.327 0.425 1.00 89.75 85 ILE A N 1
ATOM 647 C CA . ILE A 1 85 ? -5.189 -3.964 -0.116 1.00 89.75 85 ILE A CA 1
ATOM 648 C C . ILE A 1 85 ? -4.065 -3.926 -1.152 1.00 89.75 85 ILE A C 1
ATOM 650 O O . ILE A 1 85 ? -4.273 -3.519 -2.294 1.00 89.75 85 ILE A O 1
ATOM 654 N N . ILE A 1 86 ? -2.889 -4.428 -0.780 1.00 87.50 86 ILE A N 1
ATOM 655 C CA . ILE A 1 86 ? -1.686 -4.367 -1.605 1.00 87.50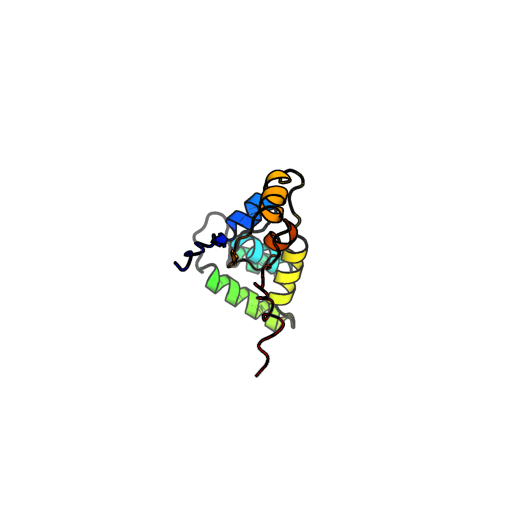 86 ILE A CA 1
ATOM 656 C C . ILE A 1 86 ? -1.777 -5.264 -2.850 1.00 87.50 86 ILE A C 1
ATOM 658 O O . ILE A 1 86 ? -1.291 -4.889 -3.916 1.00 87.50 86 ILE A O 1
ATOM 662 N N . ALA A 1 87 ? -2.426 -6.426 -2.756 1.00 87.00 87 ALA A N 1
ATOM 663 C CA . ALA A 1 87 ? -2.566 -7.363 -3.870 1.00 87.00 87 ALA A CA 1
ATOM 664 C C . ALA A 1 87 ? -3.337 -6.774 -5.062 1.00 87.00 87 ALA A C 1
ATOM 666 O O . ALA A 1 87 ? -3.091 -7.181 -6.197 1.00 87.00 87 ALA A O 1
ATOM 667 N N . SER A 1 88 ? -4.237 -5.817 -4.811 1.00 86.88 88 SER A N 1
ATOM 668 C CA . SER A 1 88 ? -5.012 -5.126 -5.850 1.00 86.88 88 SER A CA 1
ATOM 669 C C . SER A 1 88 ? -4.225 -4.074 -6.638 1.00 86.88 88 SER A C 1
ATOM 671 O O . SER A 1 88 ? -4.731 -3.560 -7.634 1.00 86.88 88 SER A O 1
ATOM 673 N N . ILE A 1 89 ? -3.000 -3.742 -6.216 1.00 90.31 89 ILE A N 1
ATOM 674 C CA . ILE A 1 89 ? -2.189 -2.728 -6.890 1.00 90.31 89 ILE A CA 1
ATOM 675 C C . ILE A 1 89 ? -1.619 -3.328 -8.174 1.00 90.31 89 ILE A C 1
ATOM 677 O O . ILE A 1 89 ? -0.907 -4.339 -8.155 1.00 90.31 89 ILE A O 1
ATOM 681 N N . GLU A 1 90 ? -1.915 -2.676 -9.292 1.00 91.56 90 GLU A N 1
ATOM 682 C CA . GLU A 1 90 ? -1.425 -3.050 -10.613 1.00 91.56 90 GLU A CA 1
ATOM 683 C C . GLU A 1 90 ? -0.403 -2.050 -11.139 1.00 91.56 90 GLU A C 1
ATOM 685 O O . GLU A 1 90 ? -0.354 -0.891 -10.717 1.00 91.56 90 GLU A O 1
ATOM 690 N N . LEU A 1 91 ? 0.422 -2.528 -12.068 1.00 94.00 91 LEU A N 1
ATOM 691 C CA . LEU A 1 91 ? 1.359 -1.674 -12.778 1.00 94.00 91 LEU A CA 1
ATOM 692 C C . LEU A 1 91 ? 0.616 -0.669 -13.646 1.00 94.00 91 LEU A C 1
ATOM 694 O O . LEU A 1 91 ? -0.445 -0.962 -14.204 1.00 94.00 91 LEU A O 1
ATOM 698 N N . ASP A 1 92 ? 1.217 0.501 -13.800 1.00 94.19 92 ASP A N 1
ATOM 699 C CA . ASP A 1 92 ? 0.744 1.447 -14.784 1.00 94.19 92 ASP A CA 1
ATOM 700 C C . ASP A 1 92 ? 1.031 0.936 -16.212 1.00 94.19 92 ASP A C 1
ATOM 702 O O . ASP A 1 92 ? 2.151 0.514 -16.501 1.00 94.19 92 ASP A O 1
ATOM 706 N N . PRO A 1 93 ? 0.061 0.962 -17.142 1.00 91.44 93 PRO A N 1
ATOM 707 C CA . PRO A 1 93 ? 0.290 0.498 -18.510 1.00 91.44 93 PRO A CA 1
ATOM 708 C C . PRO A 1 93 ? 1.375 1.272 -19.277 1.00 91.44 93 PRO A C 1
ATOM 710 O O . PRO A 1 93 ? 1.903 0.754 -20.256 1.00 91.44 93 PRO A O 1
ATOM 713 N N . SER A 1 94 ? 1.711 2.500 -18.870 1.00 92.88 94 SER A N 1
ATOM 714 C CA . SER A 1 94 ? 2.693 3.353 -19.555 1.00 92.88 94 SER A CA 1
ATOM 715 C C . SER A 1 94 ? 4.155 3.032 -19.221 1.00 92.88 94 SER A C 1
ATOM 717 O O . SER A 1 94 ? 5.063 3.567 -19.858 1.00 92.88 94 SER A O 1
ATOM 719 N N . ILE A 1 95 ? 4.414 2.136 -18.261 1.00 93.88 95 ILE A N 1
ATOM 720 C CA . ILE A 1 95 ? 5.775 1.805 -17.808 1.00 93.88 95 ILE A CA 1
ATOM 721 C C . ILE A 1 95 ? 6.440 0.672 -18.605 1.00 93.88 95 ILE A C 1
ATOM 723 O O . ILE A 1 95 ? 7.327 -0.00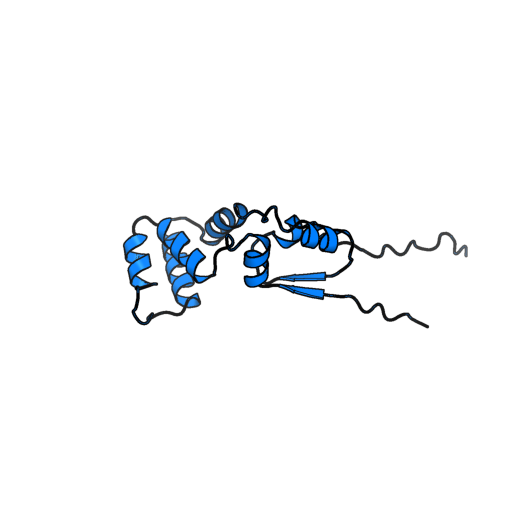7 -18.085 1.00 93.88 95 ILE A O 1
ATOM 727 N N . GLU A 1 96 ? 6.050 0.470 -19.866 1.00 93.12 96 GLU A N 1
ATOM 728 C CA . GLU A 1 96 ? 6.591 -0.581 -20.747 1.00 93.12 96 GLU A CA 1
ATOM 729 C C . GLU A 1 96 ? 8.130 -0.557 -20.789 1.00 93.12 96 GLU A C 1
ATOM 731 O O . GLU A 1 96 ? 8.774 -1.581 -20.582 1.00 93.12 96 GLU A O 1
ATOM 736 N N . TYR A 1 97 ? 8.733 0.632 -20.884 1.00 93.06 97 TYR A N 1
ATOM 737 C CA . TYR A 1 97 ? 10.192 0.798 -20.876 1.00 93.06 97 TYR A CA 1
ATOM 738 C C . TYR A 1 97 ? 10.870 0.289 -19.588 1.00 93.06 97 TYR A C 1
ATOM 740 O O . TYR A 1 97 ? 11.997 -0.209 -19.631 1.00 93.06 97 TYR A O 1
ATOM 748 N N . ILE A 1 98 ? 10.206 0.404 -18.429 1.00 92.38 98 ILE A N 1
ATOM 749 C CA . ILE A 1 98 ? 10.708 -0.146 -17.161 1.00 92.38 98 ILE A CA 1
ATOM 750 C C . ILE A 1 98 ? 10.612 -1.666 -17.211 1.00 92.38 98 ILE A C 1
ATOM 752 O O . ILE A 1 98 ? 11.545 -2.354 -16.806 1.00 92.38 98 ILE A O 1
ATOM 756 N N . GLN A 1 99 ? 9.499 -2.197 -17.715 1.00 93.00 99 GLN A N 1
ATOM 757 C CA . GLN A 1 99 ? 9.311 -3.639 -17.833 1.00 93.00 99 GLN A CA 1
ATOM 758 C C . GLN A 1 99 ? 10.355 -4.263 -18.763 1.00 93.00 99 GLN A C 1
ATOM 760 O O . GLN A 1 99 ? 10.914 -5.306 -18.433 1.00 93.00 99 GLN A O 1
ATOM 765 N N . ASP A 1 100 ? 10.658 -3.621 -19.888 1.00 93.69 100 ASP A N 1
ATOM 766 C CA . ASP A 1 100 ? 11.689 -4.079 -20.820 1.00 93.69 100 ASP A CA 1
ATOM 767 C C . ASP A 1 100 ? 13.065 -4.072 -20.158 1.00 93.69 100 ASP A C 1
ATOM 769 O O . ASP A 1 100 ? 13.740 -5.102 -20.127 1.00 93.69 100 ASP A O 1
ATOM 773 N N . PHE A 1 101 ? 13.430 -2.976 -19.485 1.00 92.50 101 PHE A N 1
ATOM 774 C CA . PHE A 1 101 ? 14.675 -2.913 -18.722 1.00 92.50 101 PHE A CA 1
ATOM 775 C C . PHE A 1 101 ? 14.785 -4.045 -17.686 1.00 92.50 101 PHE A C 1
ATOM 777 O O . PHE A 1 101 ? 15.836 -4.677 -17.562 1.00 92.50 101 PHE A O 1
ATOM 784 N N . PHE A 1 102 ? 13.704 -4.326 -16.955 1.00 92.12 102 PHE A N 1
ATOM 785 C CA . PHE A 1 102 ? 13.657 -5.363 -15.923 1.00 92.12 102 PHE A CA 1
ATOM 786 C C . PHE A 1 102 ? 13.749 -6.791 -16.479 1.00 92.12 102 PHE A C 1
ATOM 788 O O . PHE A 1 102 ? 14.278 -7.669 -15.799 1.00 92.12 102 PHE A O 1
ATOM 795 N N . LYS A 1 103 ? 13.262 -7.026 -17.701 1.00 90.19 103 LYS A N 1
ATOM 796 C CA . LYS A 1 103 ? 13.344 -8.326 -18.387 1.00 90.19 103 LYS A CA 1
ATOM 797 C C . LYS A 1 103 ? 14.702 -8.550 -19.056 1.00 90.19 103 LYS A C 1
ATOM 799 O O . LYS A 1 103 ? 15.169 -9.685 -19.111 1.00 90.19 103 LYS A O 1
ATOM 804 N N . GLU A 1 104 ? 15.317 -7.495 -19.586 1.00 91.25 104 GLU A N 1
ATOM 805 C CA . GLU A 1 104 ? 16.556 -7.578 -20.373 1.00 91.25 104 GLU A CA 1
ATOM 806 C C . GLU A 1 104 ? 17.827 -7.598 -19.516 1.00 91.25 104 GLU A C 1
ATOM 808 O O . GLU A 1 104 ? 18.869 -8.087 -19.959 1.00 91.25 104 GLU A O 1
ATOM 813 N N . ASN A 1 105 ? 17.765 -7.085 -18.284 1.00 88.38 105 ASN A N 1
ATOM 814 C CA . ASN A 1 105 ? 18.940 -6.908 -17.434 1.00 88.38 105 ASN A CA 1
ATOM 815 C C . ASN A 1 105 ? 18.947 -7.864 -16.236 1.00 88.38 105 ASN A C 1
ATOM 817 O O . ASN A 1 105 ? 17.920 -8.175 -15.641 1.00 88.38 105 ASN A O 1
ATOM 821 N N . THR A 1 106 ? 20.144 -8.303 -15.834 1.00 87.88 106 THR A N 1
ATOM 822 C CA . THR A 1 106 ? 20.337 -9.113 -14.621 1.00 87.88 106 THR A CA 1
ATOM 823 C C . THR A 1 106 ? 20.805 -8.234 -13.466 1.00 87.88 106 THR A C 1
ATOM 825 O O . THR A 1 106 ? 21.918 -7.707 -13.481 1.00 87.88 106 THR A O 1
ATOM 828 N N . PHE A 1 107 ? 19.976 -8.118 -12.434 1.00 88.06 107 PHE A N 1
ATOM 829 C CA . PHE A 1 107 ? 20.284 -7.383 -11.210 1.00 88.06 107 PHE A CA 1
ATOM 830 C C . PHE A 1 107 ? 19.505 -7.954 -10.024 1.00 88.06 107 PHE A C 1
ATOM 832 O O . PHE A 1 107 ? 18.520 -8.680 -10.178 1.00 88.06 107 PHE A O 1
ATOM 839 N N . LYS A 1 108 ? 19.948 -7.613 -8.816 1.00 90.06 108 LYS A N 1
ATOM 840 C CA . LYS A 1 108 ? 19.239 -7.953 -7.579 1.00 90.06 108 LYS A CA 1
ATOM 841 C C . LYS A 1 108 ? 18.260 -6.843 -7.215 1.00 90.06 108 LYS A C 1
ATOM 843 O O . LYS A 1 108 ? 18.585 -5.671 -7.376 1.00 90.06 108 LYS A O 1
ATOM 848 N N . VAL A 1 109 ? 17.107 -7.203 -6.667 1.00 88.94 109 VAL A N 1
ATOM 849 C CA . VAL A 1 109 ? 16.204 -6.257 -6.007 1.00 88.94 109 VAL A CA 1
ATOM 850 C C . VAL A 1 109 ? 16.208 -6.577 -4.521 1.00 88.94 109 VAL A C 1
ATOM 852 O O . VAL A 1 109 ? 16.007 -7.719 -4.122 1.00 88.94 109 VAL A O 1
ATOM 855 N N . ILE A 1 110 ? 16.478 -5.567 -3.703 1.00 88.56 110 ILE A N 1
ATOM 856 C CA . ILE A 1 110 ? 16.335 -5.617 -2.250 1.00 88.56 110 ILE A CA 1
ATOM 857 C C . ILE A 1 110 ? 15.243 -4.604 -1.921 1.00 88.56 110 ILE A C 1
ATOM 859 O O . ILE A 1 110 ? 15.378 -3.423 -2.243 1.00 88.56 110 ILE A O 1
ATOM 863 N N . THR A 1 111 ? 14.138 -5.063 -1.338 1.00 85.31 111 THR A N 1
ATOM 864 C CA . THR A 1 111 ? 12.957 -4.225 -1.108 1.00 85.31 111 THR A CA 1
ATOM 865 C C . THR A 1 111 ? 12.505 -4.264 0.343 1.00 85.31 111 THR A C 1
ATOM 867 O O . THR A 1 111 ? 12.614 -5.294 1.007 1.00 85.31 111 THR A O 1
ATOM 870 N N . THR A 1 112 ? 12.002 -3.131 0.833 1.00 80.25 112 THR A N 1
ATOM 871 C CA . THR A 1 112 ? 11.270 -3.036 2.107 1.00 80.25 112 THR A CA 1
ATOM 872 C C . THR A 1 112 ? 9.753 -3.012 1.899 1.00 80.25 112 THR A C 1
ATOM 874 O O . THR A 1 112 ? 9.012 -2.775 2.851 1.00 80.25 112 THR A O 1
ATOM 877 N N . ASN A 1 113 ? 9.284 -3.181 0.660 1.00 82.81 113 ASN A N 1
ATOM 878 C CA . ASN A 1 113 ? 7.866 -3.153 0.324 1.00 82.81 113 ASN A CA 1
ATOM 879 C C . ASN A 1 113 ? 7.230 -4.535 0.509 1.00 82.81 113 ASN A C 1
ATOM 881 O O . ASN A 1 113 ? 7.889 -5.561 0.360 1.00 82.81 113 ASN A O 1
ATOM 885 N N . TYR A 1 114 ? 5.929 -4.549 0.797 1.00 79.56 114 TYR A N 1
ATOM 886 C CA . TYR A 1 114 ? 5.132 -5.778 0.893 1.00 79.56 114 TYR A CA 1
ATOM 887 C C . TYR A 1 114 ? 4.426 -6.139 -0.427 1.00 79.56 114 TYR A C 1
ATOM 889 O O . TYR A 1 114 ? 3.840 -7.215 -0.535 1.00 79.56 114 TYR A O 1
ATOM 897 N N . ASP A 1 115 ? 4.437 -5.237 -1.414 1.00 86.00 115 ASP A N 1
ATOM 898 C CA . ASP A 1 115 ? 3.862 -5.472 -2.739 1.00 86.00 115 ASP A CA 1
ATOM 899 C C . ASP A 1 115 ? 4.763 -6.337 -3.629 1.00 86.00 115 ASP A C 1
ATOM 901 O O . ASP A 1 115 ? 5.946 -6.515 -3.355 1.00 86.00 115 ASP A O 1
ATOM 905 N N . LYS A 1 116 ? 4.176 -6.876 -4.703 1.00 88.75 116 LYS A N 1
ATOM 906 C CA . LYS A 1 116 ? 4.878 -7.693 -5.706 1.00 88.75 116 LYS A CA 1
ATOM 907 C C . LYS A 1 116 ? 5.112 -6.942 -7.018 1.00 88.75 116 LYS A C 1
ATOM 909 O O . LYS A 1 116 ? 5.096 -7.547 -8.092 1.00 88.75 116 LYS A O 1
ATOM 914 N N . LEU A 1 117 ? 5.209 -5.607 -6.982 1.00 91.50 117 LEU A N 1
ATOM 915 C CA . LEU A 1 117 ? 5.269 -4.815 -8.214 1.00 91.50 117 LEU A CA 1
ATOM 916 C C . LEU A 1 117 ? 6.583 -5.036 -8.966 1.00 91.50 117 LEU A C 1
ATOM 918 O O . LEU A 1 117 ? 6.563 -5.065 -10.191 1.00 91.50 117 LEU A O 1
ATOM 922 N N . ALA A 1 118 ? 7.699 -5.272 -8.268 1.00 90.19 118 ALA A N 1
ATOM 923 C CA . ALA A 1 118 ? 8.968 -5.613 -8.913 1.00 90.19 118 ALA A CA 1
ATOM 924 C C . ALA A 1 118 ? 8.861 -6.930 -9.702 1.00 90.19 118 ALA A C 1
ATOM 926 O O . ALA A 1 118 ? 9.270 -7.015 -10.852 1.00 90.19 118 ALA A O 1
ATOM 927 N N . GLU A 1 119 ? 8.246 -7.960 -9.134 1.00 89.81 119 GLU A N 1
ATOM 928 C CA . GLU A 1 119 ? 8.000 -9.221 -9.830 1.00 89.81 119 GLU A CA 1
ATOM 929 C C . GLU A 1 119 ? 7.039 -9.023 -11.008 1.00 89.81 119 GLU A C 1
ATOM 931 O O . GLU A 1 119 ? 7.254 -9.572 -12.092 1.00 89.81 119 GLU A O 1
ATOM 936 N N . LYS A 1 120 ? 6.001 -8.192 -10.831 1.00 91.94 120 LYS A N 1
ATOM 937 C CA . LYS A 1 120 ? 5.054 -7.853 -11.901 1.00 91.94 120 LYS A CA 1
ATOM 938 C C . LYS A 1 120 ? 5.720 -7.108 -13.064 1.00 91.94 120 LYS A C 1
ATOM 940 O O . LYS A 1 120 ? 5.261 -7.272 -14.193 1.00 91.94 120 LYS A O 1
ATOM 945 N N . THR A 1 121 ? 6.795 -6.331 -12.854 1.00 90.81 121 THR A N 1
ATOM 946 C CA . THR A 1 121 ? 7.514 -5.682 -13.976 1.00 90.81 121 THR A CA 1
ATOM 947 C C . THR A 1 121 ? 8.282 -6.685 -14.836 1.00 90.81 121 THR A C 1
ATOM 949 O O . THR A 1 121 ? 8.780 -6.334 -15.903 1.00 90.81 121 THR A O 1
ATOM 952 N N . GLY A 1 122 ? 8.334 -7.950 -14.418 1.00 88.75 122 GLY A N 1
ATOM 953 C CA . GLY A 1 122 ? 9.091 -9.002 -15.076 1.00 88.75 122 GLY A CA 1
ATOM 954 C C . GLY A 1 122 ? 10.423 -9.284 -14.394 1.00 88.75 122 GLY A C 1
ATOM 955 O O . GLY A 1 122 ? 11.157 -10.134 -14.899 1.00 88.75 122 GLY A O 1
ATOM 956 N N . TRP A 1 123 ? 10.719 -8.641 -13.251 1.00 88.75 123 TRP A N 1
ATOM 957 C CA . TRP A 1 123 ? 11.862 -9.040 -12.438 1.00 88.75 123 TRP A CA 1
ATOM 958 C C . TRP A 1 123 ? 11.727 -10.510 -12.055 1.00 88.75 123 TRP A C 1
ATOM 960 O O . TRP A 1 123 ? 10.678 -10.968 -11.595 1.00 88.75 123 TRP A O 1
ATOM 970 N N . ARG A 1 124 ? 12.815 -11.255 -12.207 1.00 80.25 124 ARG A N 1
ATOM 971 C CA . ARG A 1 124 ? 12.911 -12.630 -11.733 1.00 80.25 124 ARG A CA 1
ATOM 972 C C . ARG A 1 124 ? 14.226 -12.795 -11.010 1.00 80.25 124 ARG A C 1
ATOM 974 O O . ARG A 1 124 ? 15.271 -12.375 -11.504 1.00 80.25 124 ARG A O 1
ATOM 981 N N . GLU A 1 125 ? 14.180 -13.464 -9.867 1.00 64.31 125 GLU A N 1
ATOM 982 C CA . GLU A 1 125 ? 15.388 -13.915 -9.194 1.00 64.31 125 GLU A CA 1
ATOM 983 C C . GLU A 1 125 ? 15.998 -15.093 -9.984 1.00 64.31 125 GLU A C 1
ATOM 985 O O . GLU A 1 125 ? 15.754 -16.267 -9.722 1.00 64.31 125 GLU A O 1
ATOM 990 N N . SER A 1 126 ? 16.763 -14.771 -11.027 1.00 55.12 126 SER A N 1
ATOM 991 C CA . SER A 1 126 ? 17.625 -15.690 -11.780 1.00 55.12 126 SER A CA 1
ATOM 992 C C . SER A 1 126 ? 18.760 -14.859 -12.386 1.00 55.12 126 SER A C 1
ATOM 994 O O . SER A 1 126 ? 18.505 -13.841 -13.013 1.00 55.12 126 SER A O 1
ATOM 996 N N . ASN A 1 127 ? 20.039 -15.165 -12.157 1.00 38.38 127 ASN A N 1
ATOM 997 C CA . ASN A 1 127 ? 20.659 -16.440 -12.510 1.00 38.38 127 ASN A CA 1
ATOM 998 C C . ASN A 1 127 ? 21.289 -17.169 -11.311 1.00 38.38 127 ASN A C 1
ATOM 1000 O O . ASN A 1 127 ? 22.331 -16.755 -10.798 1.00 38.38 127 ASN A O 1
ATOM 1004 N N . VAL A 1 128 ? 20.744 -18.335 -10.943 1.00 37.50 128 VAL A N 1
ATOM 1005 C CA . VAL A 1 128 ? 21.580 -19.400 -10.372 1.00 37.50 128 VAL A CA 1
ATOM 1006 C C . VAL A 1 128 ? 22.616 -19.729 -11.443 1.00 37.50 128 VAL A C 1
ATOM 1008 O O . VAL A 1 128 ? 22.281 -20.290 -12.486 1.00 37.50 128 VAL A O 1
ATOM 1011 N N . TYR A 1 129 ? 23.872 -19.351 -11.215 1.00 38.28 129 TYR A N 1
ATOM 1012 C CA . TYR A 1 129 ? 25.001 -19.857 -11.988 1.00 38.28 129 TYR A CA 1
ATOM 1013 C C . TYR A 1 129 ? 25.099 -21.360 -11.695 1.00 38.28 129 TYR A C 1
ATOM 1015 O O . TYR A 1 129 ? 25.784 -21.793 -10.770 1.00 38.28 129 TYR A O 1
ATOM 1023 N N . ASN A 1 130 ? 24.367 -22.177 -12.449 1.00 37.34 130 ASN A N 1
ATOM 1024 C CA . ASN A 1 130 ? 24.624 -23.604 -12.496 1.00 37.34 130 ASN A CA 1
ATOM 1025 C C . ASN A 1 130 ? 25.958 -23.737 -13.227 1.00 37.34 130 ASN A C 1
ATOM 1027 O O . ASN A 1 130 ? 26.006 -23.701 -14.454 1.00 37.34 130 ASN A O 1
ATOM 1031 N N . HIS A 1 131 ? 27.065 -23.807 -12.489 1.00 32.78 131 HIS A N 1
ATOM 1032 C CA . HIS A 1 131 ? 28.313 -24.234 -13.096 1.00 32.78 131 HIS A CA 1
ATOM 1033 C C . HIS A 1 131 ? 28.065 -25.671 -13.577 1.00 32.78 131 HIS A C 1
ATOM 1035 O O . HIS A 1 131 ? 27.794 -26.534 -12.733 1.00 32.78 131 HIS A O 1
ATOM 1041 N N . PRO A 1 132 ? 28.096 -25.971 -14.889 1.00 34.47 132 PRO A N 1
ATOM 1042 C CA . PRO A 1 132 ? 28.101 -27.358 -15.308 1.00 34.47 132 PRO A CA 1
ATOM 1043 C C . PRO A 1 132 ? 29.346 -27.976 -14.676 1.00 34.47 132 PRO A C 1
ATOM 1045 O O . PRO A 1 132 ? 30.464 -27.530 -14.940 1.00 34.47 132 PRO A O 1
ATOM 1048 N N . ARG A 1 133 ? 29.165 -28.969 -13.794 1.00 34.50 133 ARG A N 1
ATOM 1049 C CA . ARG A 1 133 ? 30.294 -29.806 -13.387 1.00 34.50 133 ARG A CA 1
ATOM 1050 C C . ARG A 1 133 ? 30.922 -30.320 -14.681 1.00 34.50 133 ARG A C 1
ATOM 1052 O O . ARG A 1 133 ? 30.179 -30.883 -15.490 1.00 34.50 133 ARG A O 1
ATOM 1059 N N . PRO A 1 134 ? 32.227 -30.110 -14.916 1.00 35.38 134 PRO A N 1
ATOM 1060 C CA . PRO A 1 134 ? 32.856 -30.646 -16.105 1.00 35.38 134 PRO A CA 1
ATOM 1061 C C . PRO A 1 134 ? 32.616 -32.154 -16.132 1.00 35.38 134 PRO A C 1
ATOM 1063 O O . PRO A 1 134 ? 32.959 -32.882 -15.199 1.00 35.38 134 PRO A O 1
ATOM 1066 N N . ALA A 1 135 ? 31.957 -32.601 -17.199 1.00 48.44 135 ALA A N 1
ATOM 1067 C CA . ALA A 1 135 ? 31.904 -34.002 -17.546 1.00 48.44 135 ALA A CA 1
ATOM 1068 C C . ALA A 1 135 ? 33.350 -34.459 -17.773 1.00 48.44 135 ALA A C 1
ATOM 1070 O O . ALA A 1 135 ? 34.057 -33.885 -18.597 1.00 48.44 135 ALA A O 1
ATOM 1071 N N . ASN A 1 136 ? 33.756 -35.493 -17.039 1.00 44.28 136 ASN A N 1
ATOM 1072 C CA . ASN A 1 136 ? 35.073 -36.131 -17.049 1.00 44.28 136 ASN A CA 1
ATOM 1073 C C . ASN A 1 136 ? 36.207 -35.382 -16.329 1.00 44.28 136 ASN A C 1
ATOM 1075 O O . ASN A 1 136 ? 37.008 -34.683 -16.940 1.00 44.28 136 ASN A O 1
ATOM 1079 N N . SER A 1 137 ? 36.428 -35.761 -15.073 1.00 34.50 137 SER A N 1
ATOM 1080 C CA . SER A 1 137 ? 37.754 -36.239 -14.677 1.00 34.50 137 SER A CA 1
ATOM 1081 C C . SER A 1 137 ? 37.624 -37.724 -14.351 1.00 34.50 137 SER A C 1
ATOM 1083 O O . SER A 1 137 ? 37.091 -38.113 -13.313 1.00 34.50 137 SER A O 1
ATOM 1085 N N . LYS A 1 138 ? 38.029 -38.552 -15.317 1.00 40.59 138 LYS A N 1
ATOM 1086 C CA . LYS A 1 138 ? 38.397 -39.940 -15.062 1.00 40.59 138 LYS A CA 1
ATOM 1087 C C . LYS A 1 138 ? 39.634 -39.942 -14.155 1.00 40.59 138 LYS A C 1
ATOM 1089 O O . LYS A 1 138 ? 40.549 -39.163 -14.418 1.00 40.59 138 LYS A O 1
ATOM 1094 N N . ILE A 1 139 ? 39.648 -40.932 -13.258 1.00 40.94 139 ILE A N 1
ATOM 1095 C CA . ILE A 1 139 ? 40.710 -41.363 -12.329 1.00 40.94 139 ILE A CA 1
ATOM 1096 C C . ILE A 1 139 ? 40.833 -40.501 -11.073 1.00 40.94 139 ILE A C 1
ATOM 1098 O O . ILE A 1 139 ? 41.232 -39.324 -11.181 1.00 40.94 139 ILE A O 1
#